Protein AF-A0A3E4WH68-F1 (afdb_monomer_lite)

Secondary structure (DSSP, 8-state):
--HHHHHHHHHHHHHHHHHHHHHHH-HHHHHHHHHHHHHHHHHHHHHHHHHHHHHHHHTT-HHHHHHHHHHTT-----GGGHHHHHHHHHHHHHHHHHHHHHHHHHS-----HHHHHHHHHHHHHHHHHHHT----TTTS-HHHHHHHHHHHHHHHHHHHT-

Foldseek 3Di:
DPPVVVVVVVVVVVVVLVLVLCCLQPVPVSVVVVVLVVLLVVLVVLLVVLVVLLVCVVVVVQVVSQVVCVVVVNDDDDSVCSNVVSVVSNVVSVVSNVVSVVVVVVPPPPQDPVNVVVVVVVLQVVLCVVVVHHDDPVPDDSVNVSNSNNVVVVVVVVVVVD

Structure (mmCIF, N/CA/C/O backbone):
data_AF-A0A3E4WH68-F1
#
_entry.id   AF-A0A3E4WH68-F1
#
loop_
_atom_site.group_PDB
_atom_site.id
_atom_site.type_symbol
_atom_site.label_atom_id
_atom_site.label_alt_id
_atom_site.label_comp_id
_atom_site.label_asym_id
_atom_site.label_entity_id
_atom_site.label_seq_id
_atom_site.pdbx_PDB_ins_code
_atom_site.Cartn_x
_atom_site.Cartn_y
_atom_site.Cartn_z
_atom_site.occupancy
_atom_site.B_iso_or_equiv
_atom_site.auth_seq_id
_atom_site.auth_comp_id
_atom_site.auth_asym_id
_atom_site.auth_atom_id
_atom_site.pdbx_PDB_model_num
ATOM 1 N N . MET A 1 1 ? -22.187 16.424 -21.771 1.00 48.12 1 MET A N 1
ATOM 2 C CA . MET A 1 1 ? -22.139 15.388 -20.714 1.00 48.12 1 MET A CA 1
ATOM 3 C C . MET A 1 1 ? -21.243 14.200 -21.085 1.00 48.12 1 MET A C 1
ATOM 5 O O . MET A 1 1 ? -20.960 13.419 -20.194 1.00 48.12 1 MET A O 1
ATOM 9 N N . GLU A 1 2 ? -20.731 14.090 -22.321 1.00 54.53 2 GLU A N 1
ATOM 10 C CA . GLU A 1 2 ? -19.898 12.950 -22.769 1.00 54.53 2 GLU A CA 1
ATOM 11 C C . GLU A 1 2 ? -18.379 13.098 -22.519 1.00 54.53 2 GLU A C 1
ATOM 13 O O . GLU A 1 2 ? -17.674 12.099 -22.447 1.00 54.53 2 GLU A O 1
ATOM 18 N N . GLU A 1 3 ? -17.846 14.312 -22.329 1.00 51.97 3 GLU A N 1
ATOM 19 C CA . GLU A 1 3 ? -16.391 14.507 -22.138 1.00 51.97 3 GLU A CA 1
ATOM 20 C C . GLU A 1 3 ? -15.856 14.006 -20.783 1.00 51.97 3 GLU A C 1
ATOM 22 O O . GLU A 1 3 ? -14.696 13.608 -20.684 1.00 51.97 3 GLU A O 1
ATOM 27 N N . GLY A 1 4 ? -16.690 13.990 -19.736 1.00 57.78 4 GLY A N 1
ATOM 28 C CA . GLY A 1 4 ? -16.281 13.551 -18.395 1.00 57.78 4 GLY A CA 1
ATOM 29 C C . GLY A 1 4 ? -16.074 12.038 -18.272 1.00 57.78 4 GLY A C 1
ATOM 30 O O . GLY A 1 4 ? -15.220 11.598 -17.505 1.00 57.78 4 GLY A O 1
ATOM 31 N N . ASP A 1 5 ? -16.816 11.253 -19.055 1.00 63.84 5 ASP A N 1
ATOM 32 C CA . ASP A 1 5 ? -16.741 9.786 -19.059 1.00 63.84 5 ASP A CA 1
ATOM 33 C C . ASP A 1 5 ? -15.491 9.300 -19.814 1.00 63.84 5 ASP A C 1
ATOM 35 O O . ASP A 1 5 ? -14.750 8.426 -19.361 1.00 63.84 5 ASP A O 1
ATOM 39 N N . ASN A 1 6 ? -15.166 9.981 -20.917 1.00 69.81 6 ASN A N 1
ATOM 40 C CA . ASN A 1 6 ? -14.026 9.642 -21.765 1.00 69.81 6 ASN A CA 1
ATOM 41 C C . ASN A 1 6 ? -12.672 9.892 -21.070 1.00 69.81 6 ASN A C 1
ATOM 43 O O . ASN A 1 6 ? -11.740 9.100 -21.215 1.00 69.81 6 ASN A O 1
ATOM 47 N N . ASN A 1 7 ? -12.559 10.962 -20.271 1.00 75.56 7 ASN A N 1
ATOM 48 C CA . ASN A 1 7 ? -11.331 11.245 -19.522 1.00 75.56 7 ASN A CA 1
ATOM 49 C C . ASN A 1 7 ? -11.092 10.224 -18.394 1.00 75.56 7 ASN A C 1
ATOM 51 O O . ASN A 1 7 ? -9.968 9.765 -18.205 1.00 75.56 7 ASN A O 1
ATOM 55 N N . SER A 1 8 ? -12.151 9.806 -17.691 1.00 80.31 8 SER A N 1
ATOM 56 C CA . SER A 1 8 ? -12.048 8.763 -16.663 1.00 80.31 8 SER A CA 1
ATOM 57 C C . SER A 1 8 ? -11.655 7.411 -17.262 1.00 80.31 8 SER A C 1
ATOM 59 O O . SER A 1 8 ? -10.801 6.710 -16.715 1.00 80.31 8 SER A O 1
ATOM 61 N N . MET A 1 9 ? -12.221 7.056 -18.418 1.00 82.75 9 MET A N 1
ATOM 62 C CA . MET A 1 9 ? -11.853 5.835 -19.131 1.00 82.75 9 MET A CA 1
ATOM 63 C C 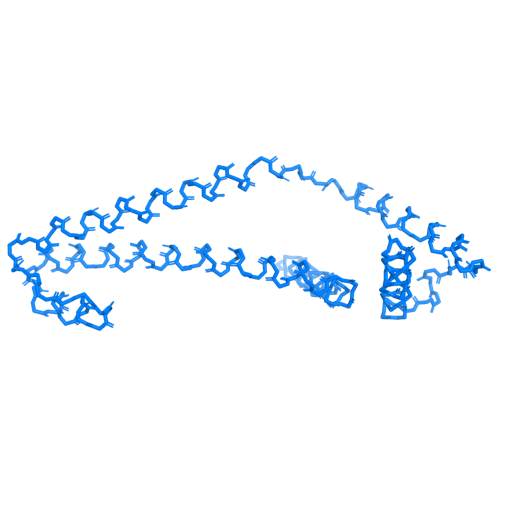. MET A 1 9 ? -10.375 5.846 -19.545 1.00 82.75 9 MET A C 1
ATOM 65 O O . MET A 1 9 ? -9.678 4.849 -19.354 1.00 82.75 9 MET A O 1
ATOM 69 N N . LEU A 1 10 ? -9.875 6.977 -20.049 1.00 84.44 10 LEU A N 1
ATOM 70 C CA . LEU A 1 10 ? -8.478 7.124 -20.452 1.00 84.44 10 LEU A CA 1
ATOM 71 C C . LEU A 1 10 ? -7.511 6.996 -19.263 1.00 84.44 10 LEU A C 1
ATOM 73 O O . LEU A 1 10 ? -6.502 6.299 -19.367 1.00 84.44 10 LEU A O 1
ATOM 77 N N . GLU A 1 11 ? -7.832 7.613 -18.125 1.00 85.06 11 GLU A N 1
ATOM 78 C CA . GLU A 1 11 ? -7.042 7.502 -16.891 1.00 85.06 11 GLU A CA 1
ATOM 79 C C . GLU A 1 11 ? -6.978 6.059 -16.372 1.00 85.06 11 GLU A C 1
ATOM 81 O O . GLU A 1 11 ? -5.913 5.596 -15.950 1.00 85.06 11 GLU A O 1
ATOM 86 N N . ASN A 1 12 ? -8.090 5.324 -16.450 1.00 82.69 12 ASN A N 1
ATOM 87 C CA . ASN A 1 12 ? -8.147 3.918 -16.053 1.00 82.69 12 ASN A CA 1
ATOM 88 C C . ASN A 1 12 ? -7.279 3.038 -16.960 1.00 82.69 12 ASN A C 1
ATOM 90 O O . ASN A 1 12 ? -6.482 2.243 -16.464 1.00 82.69 12 ASN A O 1
ATOM 94 N N . VAL A 1 13 ? -7.382 3.214 -18.281 1.00 87.06 13 VAL A N 1
ATOM 95 C CA . VAL A 1 13 ? -6.572 2.461 -19.252 1.00 87.06 13 VAL A CA 1
ATOM 96 C C . VAL A 1 13 ? -5.084 2.772 -19.083 1.00 87.06 13 VAL A C 1
ATOM 98 O O . VAL A 1 13 ? -4.262 1.858 -19.085 1.00 87.06 13 VAL A O 1
ATOM 101 N N . ALA A 1 14 ? -4.722 4.043 -18.889 1.00 83.38 14 ALA A N 1
ATOM 102 C CA . ALA A 1 14 ? -3.336 4.439 -18.649 1.00 83.38 14 ALA A CA 1
ATOM 103 C C . ALA A 1 14 ? -2.782 3.821 -17.355 1.00 83.38 14 ALA A C 1
ATOM 105 O O . ALA A 1 14 ? -1.666 3.303 -17.343 1.00 83.38 14 ALA A O 1
ATOM 106 N N . SER A 1 15 ? -3.572 3.834 -16.279 1.00 83.25 15 SER A N 1
ATOM 107 C CA . SER A 1 15 ? -3.184 3.251 -14.989 1.00 83.25 15 SER A CA 1
ATOM 108 C C . SER A 1 15 ? -2.972 1.741 -15.083 1.00 83.25 15 SER A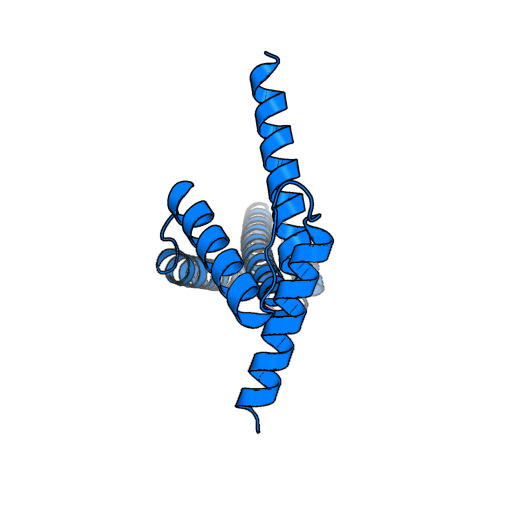 C 1
ATOM 110 O O . SER A 1 15 ? -1.982 1.228 -14.563 1.00 83.25 15 SER A O 1
ATOM 112 N N . GLU A 1 16 ? -3.864 1.042 -15.784 1.00 86.88 16 GLU A N 1
ATOM 113 C CA . GLU A 1 16 ? -3.764 -0.399 -16.019 1.00 86.88 16 GLU A CA 1
ATOM 114 C C . GLU A 1 16 ? -2.512 -0.749 -16.832 1.00 86.88 16 GLU A C 1
ATOM 116 O O . GLU A 1 16 ? -1.760 -1.656 -16.478 1.00 86.88 16 GLU A O 1
ATOM 121 N N . LEU A 1 17 ? -2.223 0.019 -17.884 1.00 85.12 17 LEU A N 1
ATOM 122 C CA . LEU A 1 17 ? -1.054 -0.210 -18.730 1.00 85.12 17 LEU A CA 1
ATOM 123 C C . LEU A 1 17 ? 0.263 0.024 -17.974 1.00 85.12 17 LEU A C 1
ATOM 125 O O . LEU A 1 17 ? 1.207 -0.756 -18.109 1.00 85.12 17 LEU A O 1
ATOM 129 N N . ILE A 1 18 ? 0.320 1.062 -17.134 1.00 84.25 18 ILE A N 1
ATOM 130 C CA . ILE A 1 18 ? 1.468 1.324 -16.253 1.00 84.25 18 ILE A CA 1
ATOM 131 C C . ILE A 1 18 ? 1.638 0.191 -15.238 1.00 84.25 18 ILE A C 1
ATOM 133 O O . ILE A 1 18 ? 2.764 -0.251 -15.001 1.00 84.25 18 ILE A O 1
ATOM 137 N N . TYR A 1 19 ? 0.542 -0.294 -14.653 1.00 85.81 19 TYR A N 1
ATOM 138 C CA . TYR A 1 19 ? 0.577 -1.405 -13.708 1.00 85.81 19 TYR A CA 1
ATOM 139 C C . TYR A 1 19 ? 1.144 -2.672 -14.356 1.00 85.81 19 TYR A C 1
ATOM 141 O O . TYR A 1 19 ? 2.115 -3.229 -13.845 1.00 85.81 19 TYR A O 1
ATOM 149 N N . GLN A 1 20 ? 0.622 -3.068 -15.521 1.00 87.00 20 GLN A N 1
ATOM 150 C CA . GLN A 1 20 ? 1.099 -4.239 -16.264 1.00 87.00 20 GLN A CA 1
ATOM 151 C C . GLN A 1 20 ? 2.586 -4.129 -16.628 1.00 87.00 20 GLN A C 1
ATOM 153 O O . GLN A 1 20 ? 3.334 -5.096 -16.476 1.00 87.00 20 GLN A O 1
ATOM 158 N N . TYR A 1 21 ? 3.037 -2.943 -17.049 1.00 88.00 21 TYR A N 1
ATOM 159 C CA . TYR A 1 21 ? 4.454 -2.674 -17.292 1.00 88.00 21 TYR A CA 1
ATOM 160 C C . TYR A 1 21 ? 5.299 -2.889 -16.028 1.00 88.00 21 TYR A C 1
ATOM 162 O O . TYR A 1 21 ? 6.286 -3.629 -16.048 1.00 88.00 21 TYR A O 1
ATOM 170 N N . GLN A 1 22 ? 4.897 -2.290 -14.904 1.00 85.44 22 GLN A N 1
ATOM 171 C CA . GLN A 1 22 ? 5.627 -2.408 -13.643 1.00 85.44 22 GLN A CA 1
ATOM 172 C C . GLN A 1 22 ? 5.625 -3.834 -13.082 1.00 85.44 22 GLN A C 1
ATOM 174 O O . GLN A 1 22 ? 6.623 -4.236 -12.485 1.00 85.44 22 GLN A O 1
ATOM 179 N N . SER A 1 23 ? 4.567 -4.620 -13.302 1.00 87.31 23 SER A N 1
ATOM 180 C CA . SER A 1 23 ? 4.526 -6.035 -12.914 1.00 87.31 23 SER A CA 1
ATOM 181 C C . SER A 1 23 ? 5.598 -6.870 -13.613 1.00 87.31 23 SER A C 1
ATOM 183 O O . SER A 1 23 ? 6.110 -7.815 -13.018 1.00 87.31 23 SER A O 1
ATOM 185 N N . ILE A 1 24 ? 5.959 -6.519 -14.850 1.00 88.44 24 ILE A N 1
ATOM 186 C CA . ILE A 1 24 ? 7.027 -7.191 -15.600 1.00 88.44 24 ILE A CA 1
ATOM 187 C C . ILE A 1 24 ? 8.396 -6.674 -15.147 1.00 88.44 24 ILE A C 1
ATOM 189 O O . ILE A 1 24 ? 9.294 -7.457 -14.852 1.00 88.44 24 ILE A O 1
ATOM 193 N N . VAL A 1 25 ? 8.563 -5.351 -15.077 1.00 86.69 25 VAL A N 1
ATOM 194 C CA . VAL A 1 25 ? 9.873 -4.733 -14.827 1.00 86.69 25 VAL A CA 1
ATOM 195 C C . VAL A 1 25 ? 10.327 -4.888 -13.378 1.00 86.69 25 VAL A C 1
ATOM 197 O O . VAL A 1 25 ? 11.475 -5.257 -13.132 1.00 86.69 25 VAL A O 1
ATOM 200 N N . ASN A 1 26 ? 9.440 -4.631 -12.415 1.00 86.00 26 ASN A N 1
ATOM 201 C CA . ASN A 1 26 ? 9.747 -4.631 -10.986 1.00 86.00 26 ASN A CA 1
ATOM 202 C C . ASN A 1 26 ? 8.622 -5.290 -10.160 1.00 86.00 26 ASN A C 1
ATOM 204 O O . ASN A 1 26 ? 7.901 -4.603 -9.424 1.00 86.00 26 ASN A O 1
ATOM 208 N N . PRO A 1 27 ? 8.488 -6.628 -10.225 1.00 86.31 27 PRO A N 1
ATOM 209 C CA . PRO A 1 27 ? 7.454 -7.355 -9.489 1.00 86.31 27 PRO A CA 1
ATOM 210 C C . PRO A 1 27 ? 7.552 -7.150 -7.969 1.00 86.31 27 PRO A C 1
ATOM 212 O O . PRO A 1 27 ? 6.534 -6.948 -7.312 1.00 86.31 27 PRO A O 1
ATOM 215 N N . SER A 1 28 ? 8.767 -7.100 -7.412 1.00 84.88 28 SER A N 1
ATOM 216 C CA . SER A 1 28 ? 8.996 -6.860 -5.978 1.00 84.88 28 SER A CA 1
ATOM 217 C C . SER A 1 28 ? 8.529 -5.479 -5.510 1.00 84.88 28 SER A C 1
ATOM 219 O O . SER A 1 28 ? 8.014 -5.327 -4.401 1.00 84.88 28 SER A O 1
ATOM 221 N N . GLY A 1 29 ? 8.699 -4.453 -6.350 1.00 83.94 29 GLY A N 1
ATOM 222 C CA . GLY A 1 29 ? 8.226 -3.102 -6.057 1.00 83.94 29 GLY A CA 1
ATOM 223 C C . GLY A 1 29 ? 6.702 -3.026 -6.067 1.00 83.94 29 GLY A C 1
ATOM 224 O O . GLY A 1 29 ? 6.117 -2.400 -5.185 1.00 83.94 29 GLY A O 1
ATOM 225 N N . ILE A 1 30 ? 6.059 -3.718 -7.013 1.00 86.50 30 ILE A N 1
ATOM 226 C CA . ILE A 1 30 ? 4.598 -3.842 -7.060 1.00 86.50 30 ILE A CA 1
ATOM 227 C C . ILE A 1 30 ? 4.062 -4.581 -5.836 1.00 86.50 30 ILE A C 1
ATOM 229 O O . ILE A 1 30 ? 3.120 -4.096 -5.215 1.00 86.50 30 ILE A O 1
ATOM 233 N N . GLU A 1 31 ? 4.664 -5.704 -5.450 1.00 86.62 31 GLU A N 1
ATOM 234 C CA . GLU A 1 31 ? 4.279 -6.440 -4.241 1.00 86.62 31 GLU A CA 1
ATOM 235 C C . GLU A 1 31 ? 4.368 -5.549 -2.995 1.00 86.62 31 GLU A C 1
ATOM 237 O O . GLU A 1 31 ? 3.410 -5.450 -2.230 1.00 86.62 31 GLU A O 1
ATOM 242 N N . SER A 1 32 ? 5.468 -4.806 -2.850 1.00 85.94 32 SER A N 1
ATOM 243 C CA . SER A 1 32 ? 5.653 -3.852 -1.749 1.00 85.94 32 SER A CA 1
ATOM 244 C C . SER A 1 32 ? 4.580 -2.755 -1.745 1.00 85.94 32 SER A C 1
ATOM 246 O O . SER A 1 32 ? 3.999 -2.456 -0.703 1.00 85.94 32 SER A O 1
ATOM 248 N N . ALA A 1 33 ? 4.261 -2.188 -2.912 1.00 84.94 33 ALA A N 1
ATOM 249 C CA . ALA A 1 33 ? 3.218 -1.172 -3.048 1.00 84.94 33 ALA A CA 1
ATOM 250 C C . ALA A 1 33 ? 1.810 -1.726 -2.753 1.00 84.94 33 ALA A C 1
ATOM 252 O O . ALA A 1 33 ? 0.963 -1.020 -2.197 1.00 84.94 33 ALA A O 1
ATOM 253 N N . ILE A 1 34 ? 1.541 -2.985 -3.117 1.00 88.56 34 ILE A N 1
ATOM 254 C CA . ILE A 1 34 ? 0.292 -3.680 -2.789 1.00 88.56 34 ILE A CA 1
ATOM 255 C C . ILE A 1 34 ? 0.187 -3.878 -1.276 1.00 88.56 34 ILE A C 1
ATOM 257 O O . ILE A 1 34 ? -0.845 -3.523 -0.708 1.00 88.56 34 ILE A O 1
ATOM 261 N N . LEU A 1 35 ? 1.244 -4.365 -0.621 1.00 89.44 35 LEU A N 1
ATOM 262 C CA . LEU A 1 35 ? 1.288 -4.550 0.833 1.00 89.44 35 LEU A CA 1
ATOM 263 C C . LEU A 1 35 ? 1.065 -3.229 1.586 1.00 89.44 35 LEU A C 1
ATOM 265 O O . LEU A 1 35 ? 0.305 -3.181 2.552 1.00 89.44 35 LEU A O 1
ATOM 269 N N . GLU A 1 36 ? 1.649 -2.128 1.113 1.00 86.81 36 GLU A N 1
ATOM 270 C CA . GLU A 1 36 ? 1.440 -0.803 1.708 1.00 86.81 36 GLU A CA 1
ATOM 271 C C . GLU A 1 36 ? -0.026 -0.339 1.584 1.00 86.81 36 GLU A C 1
ATOM 273 O O . GLU A 1 36 ? -0.627 0.176 2.536 1.00 86.81 36 GLU A O 1
ATOM 278 N N . LYS A 1 37 ? -0.644 -0.540 0.410 1.00 88.62 37 LYS A N 1
ATOM 279 C CA . LYS A 1 37 ? -2.075 -0.256 0.206 1.00 88.62 37 LYS A CA 1
ATOM 280 C C . LYS A 1 37 ? -2.954 -1.156 1.074 1.00 88.62 37 LYS A C 1
ATOM 282 O O . LYS A 1 37 ? -3.938 -0.678 1.641 1.00 88.62 37 LYS A O 1
ATOM 287 N N . GLU A 1 38 ? -2.605 -2.430 1.202 1.00 91.75 38 GLU A N 1
ATOM 288 C CA . GLU A 1 38 ? -3.292 -3.388 2.064 1.00 91.75 38 GLU A CA 1
ATOM 289 C C . GLU A 1 38 ? -3.252 -2.944 3.534 1.00 91.75 38 GLU A C 1
ATOM 291 O O . GLU A 1 38 ? -4.284 -2.949 4.211 1.00 91.75 38 GLU A O 1
ATOM 296 N N . GLU A 1 39 ? -2.100 -2.486 4.031 1.00 89.06 39 GLU A N 1
ATOM 297 C CA . GLU A 1 39 ? -1.955 -1.972 5.397 1.00 89.06 39 GLU A CA 1
ATOM 298 C C . GLU A 1 39 ? -2.856 -0.751 5.641 1.00 89.06 39 GLU A C 1
ATOM 300 O O . GLU A 1 39 ? -3.591 -0.699 6.635 1.00 89.06 39 GLU A O 1
ATOM 305 N N . LYS A 1 40 ? -2.891 0.196 4.694 1.00 89.75 40 LYS A N 1
ATOM 306 C CA . LYS A 1 40 ? -3.792 1.364 4.735 1.00 89.75 40 LYS A CA 1
ATOM 307 C C . LYS A 1 40 ? -5.260 0.943 4.827 1.00 89.75 40 LYS A C 1
ATOM 309 O O . LYS A 1 40 ? -6.021 1.490 5.632 1.00 89.75 40 LYS A O 1
ATOM 314 N N . ILE A 1 41 ? -5.658 -0.051 4.036 1.00 92.38 41 ILE A N 1
ATOM 315 C CA . ILE A 1 41 ? -7.015 -0.605 4.038 1.00 92.38 41 ILE A CA 1
ATOM 316 C C . ILE A 1 41 ? -7.330 -1.272 5.387 1.00 92.38 41 ILE A C 1
ATOM 318 O O . ILE A 1 41 ? -8.370 -0.983 5.982 1.00 92.38 41 ILE A O 1
ATOM 322 N N . LYS A 1 42 ? -6.421 -2.098 5.919 1.00 91.94 42 LYS A N 1
ATOM 323 C CA . LYS A 1 42 ? -6.565 -2.751 7.232 1.00 91.94 42 LYS A CA 1
ATOM 324 C C . LYS A 1 42 ? -6.770 -1.738 8.357 1.00 91.94 42 LYS A C 1
ATOM 326 O O . LYS A 1 42 ? -7.652 -1.924 9.197 1.00 91.94 42 LYS A O 1
ATOM 331 N N . ILE A 1 43 ? -6.004 -0.647 8.370 1.00 90.94 43 ILE A N 1
ATOM 332 C CA . ILE A 1 43 ? -6.155 0.421 9.369 1.00 90.94 43 ILE A CA 1
ATOM 333 C C . ILE A 1 43 ? -7.512 1.109 9.230 1.00 90.94 43 ILE A C 1
ATOM 335 O O . ILE A 1 43 ? -8.207 1.290 10.231 1.00 90.94 43 ILE A O 1
ATOM 339 N N . LYS A 1 44 ? -7.934 1.435 8.002 1.00 92.12 44 LYS A N 1
ATOM 340 C CA . LYS A 1 44 ? -9.251 2.034 7.751 1.00 92.12 44 LYS A CA 1
ATOM 341 C C . LYS A 1 44 ? -10.380 1.140 8.269 1.00 92.12 44 LYS A C 1
ATOM 343 O O . LYS A 1 44 ? -11.265 1.638 8.961 1.00 92.12 44 LYS A O 1
ATOM 348 N N . TYR A 1 45 ? -10.325 -0.168 8.006 1.00 92.69 45 TYR A N 1
ATOM 349 C CA . TYR A 1 45 ? -11.305 -1.120 8.535 1.00 92.69 45 TYR A CA 1
ATOM 350 C C . TYR A 1 45 ? -11.304 -1.175 10.062 1.00 92.69 45 TYR A C 1
ATOM 352 O O . TYR A 1 45 ? -12.375 -1.115 10.661 1.00 92.69 45 TYR A O 1
ATOM 360 N N . ARG A 1 46 ? -10.129 -1.214 10.704 1.00 90.31 46 ARG A N 1
ATOM 361 C CA . ARG A 1 46 ? -10.024 -1.201 12.174 1.00 90.31 46 ARG A CA 1
ATOM 362 C C . ARG A 1 46 ? -10.680 0.033 12.792 1.00 90.31 46 ARG A C 1
ATOM 364 O O . ARG A 1 46 ? -11.408 -0.103 13.771 1.00 90.31 46 ARG A O 1
ATOM 371 N N . ILE A 1 47 ? -10.476 1.214 12.204 1.00 91.81 47 ILE A N 1
ATOM 372 C CA . ILE A 1 47 ? -11.123 2.456 12.657 1.00 91.81 47 ILE A CA 1
ATOM 373 C C . ILE A 1 47 ? -12.643 2.362 12.497 1.00 91.81 47 ILE A C 1
ATOM 375 O O . ILE A 1 47 ? -13.379 2.689 13.426 1.00 91.81 47 ILE A O 1
ATOM 379 N N . THR A 1 48 ? -13.124 1.920 11.333 1.00 92.94 48 THR A N 1
ATOM 380 C CA . THR A 1 48 ? -14.564 1.806 11.060 1.00 92.94 48 THR A CA 1
ATOM 381 C C . THR A 1 48 ? -15.241 0.826 12.012 1.00 92.94 48 THR A C 1
ATOM 383 O O . THR A 1 48 ? -16.251 1.177 12.616 1.00 92.94 48 THR A O 1
ATOM 386 N N . ILE A 1 49 ? -14.66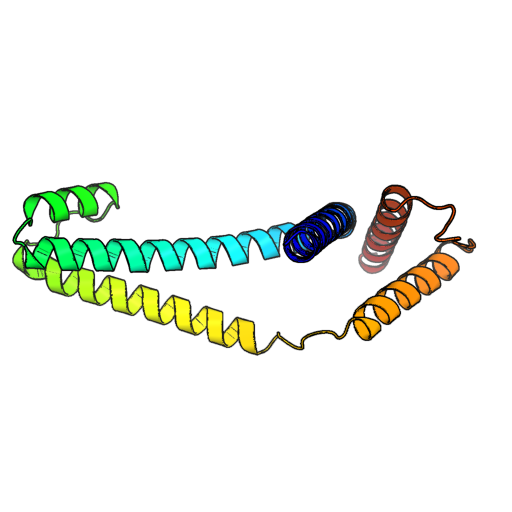4 -0.361 12.210 1.00 92.12 49 ILE A N 1
ATOM 387 C CA . ILE A 1 49 ? -15.195 -1.368 13.137 1.00 92.12 49 ILE A CA 1
ATOM 388 C C . ILE A 1 49 ? -15.225 -0.811 14.561 1.00 92.12 49 ILE A C 1
ATOM 390 O O . ILE A 1 49 ? -16.261 -0.873 15.213 1.00 92.12 49 ILE A O 1
ATOM 394 N N . ALA A 1 50 ? -14.143 -0.190 15.035 1.00 91.50 50 ALA A N 1
ATOM 395 C CA . ALA A 1 50 ? -14.113 0.375 16.383 1.00 91.50 50 ALA A CA 1
ATOM 396 C C . ALA A 1 50 ? -15.162 1.489 16.583 1.00 91.50 50 ALA A C 1
ATOM 398 O O . ALA A 1 50 ? -15.782 1.576 17.643 1.00 91.50 50 ALA A O 1
ATOM 399 N N . LYS A 1 51 ? -15.429 2.302 15.550 1.00 91.94 51 LYS A N 1
ATOM 400 C CA . LYS A 1 51 ? -16.522 3.291 15.559 1.00 91.94 51 LYS A CA 1
ATOM 401 C C . LYS A 1 51 ? -17.904 2.634 15.615 1.00 91.94 51 LYS A C 1
ATOM 403 O O . LYS A 1 51 ? -18.754 3.115 16.360 1.00 91.94 51 LYS A O 1
ATOM 408 N N . ILE A 1 52 ? -18.117 1.541 14.880 1.00 92.62 52 ILE A N 1
ATOM 409 C CA . ILE A 1 52 ? -19.362 0.757 14.936 1.00 92.62 52 ILE A CA 1
ATOM 410 C C . ILE A 1 52 ? -19.559 0.180 16.341 1.00 92.62 52 ILE A C 1
ATOM 412 O O . ILE A 1 52 ? -20.620 0.369 16.925 1.00 92.62 52 ILE A O 1
ATOM 416 N N . LEU A 1 53 ? -18.529 -0.433 16.932 1.00 91.69 53 LEU A N 1
ATOM 417 C CA . LEU A 1 53 ? -18.595 -0.973 18.295 1.00 91.69 53 LEU A CA 1
ATOM 418 C C . LEU A 1 53 ? -18.937 0.117 19.323 1.00 91.69 53 LEU A C 1
ATOM 420 O O . LEU A 1 53 ? -19.761 -0.098 20.209 1.00 91.69 53 LEU A O 1
ATOM 424 N N . LYS A 1 54 ? -18.367 1.318 19.177 1.00 91.44 54 LYS A N 1
ATOM 425 C CA . LYS A 1 54 ? -18.696 2.469 20.031 1.00 91.44 54 LYS A CA 1
ATOM 426 C C . LYS A 1 54 ? -20.157 2.914 19.882 1.00 91.44 54 LYS A C 1
ATOM 428 O O . LYS A 1 54 ? -20.800 3.257 20.876 1.00 91.44 54 LYS A O 1
ATOM 433 N N . ALA A 1 55 ? -20.694 2.885 18.663 1.00 92.00 55 ALA A N 1
ATOM 434 C CA . ALA A 1 55 ? -22.102 3.176 18.411 1.00 92.00 55 ALA A CA 1
ATOM 435 C C . ALA A 1 55 ? -23.026 2.107 19.024 1.00 92.00 55 ALA A C 1
ATOM 437 O O . ALA A 1 55 ? -24.009 2.464 19.667 1.00 92.00 55 ALA A O 1
ATOM 438 N N . LEU A 1 56 ? -22.671 0.821 18.912 1.00 90.88 56 LEU A N 1
ATOM 439 C CA . LEU A 1 56 ? -23.419 -0.292 19.511 1.00 90.88 56 LEU A CA 1
ATOM 440 C C . LEU A 1 56 ? -23.480 -0.200 21.044 1.00 90.88 56 LEU A C 1
ATOM 442 O O . LEU A 1 56 ? -24.539 -0.396 21.636 1.00 90.88 56 LEU A O 1
ATOM 446 N N . ILE A 1 57 ? -22.382 0.194 21.697 1.00 90.38 57 ILE A N 1
ATOM 447 C CA . ILE A 1 57 ? -22.393 0.476 23.144 1.00 90.38 57 ILE A CA 1
ATOM 448 C C . ILE A 1 57 ? -23.336 1.628 23.482 1.00 90.38 57 ILE A C 1
ATOM 450 O O . ILE A 1 57 ? -24.048 1.565 24.480 1.00 90.38 57 ILE A O 1
ATOM 454 N N . SER A 1 58 ? -23.372 2.668 22.647 1.00 90.62 58 SER A N 1
ATOM 455 C CA . SER A 1 58 ? -24.212 3.847 22.888 1.00 90.62 58 SER A CA 1
ATOM 456 C C . SER A 1 58 ? -25.713 3.530 22.820 1.00 90.62 58 SER A C 1
ATOM 458 O O . SER A 1 58 ? -26.502 4.205 23.472 1.00 90.62 58 SER A O 1
ATOM 460 N N . ILE A 1 59 ? -26.105 2.490 22.074 1.00 93.81 59 ILE A N 1
ATOM 461 C CA . ILE A 1 59 ? -27.484 1.972 22.019 1.00 93.81 59 ILE A CA 1
ATOM 462 C C . ILE A 1 59 ? -27.728 0.799 22.988 1.00 93.81 59 ILE A C 1
ATOM 464 O O . ILE A 1 59 ? -28.767 0.150 22.916 1.00 93.81 59 ILE A O 1
ATOM 468 N N . ASN A 1 60 ? -26.784 0.530 23.898 1.00 88.25 60 ASN A N 1
ATOM 469 C CA . ASN A 1 60 ? -26.831 -0.545 24.895 1.00 88.25 60 ASN A CA 1
ATOM 470 C C . ASN A 1 60 ? -26.890 -1.978 24.314 1.00 88.25 60 ASN A C 1
ATOM 472 O O . ASN A 1 60 ? -27.305 -2.913 24.999 1.00 88.25 60 ASN A O 1
ATOM 476 N N . ALA A 1 61 ? -26.428 -2.176 23.074 1.00 90.94 61 ALA A N 1
ATOM 477 C CA . ALA A 1 61 ? -26.321 -3.482 22.415 1.00 90.94 61 ALA A CA 1
ATOM 478 C C . ALA A 1 61 ? -25.026 -4.213 22.829 1.00 90.94 61 ALA A C 1
ATOM 480 O O . ALA A 1 61 ? -24.136 -4.479 22.022 1.00 90.94 61 ALA A O 1
ATOM 481 N N . VAL A 1 62 ? -24.871 -4.478 24.131 1.00 86.19 62 VAL A N 1
ATOM 482 C CA . VAL A 1 62 ? -23.610 -4.982 24.706 1.00 86.19 62 VAL A CA 1
ATOM 483 C C . VAL A 1 62 ? -23.318 -6.424 24.289 1.00 86.19 62 VAL A C 1
ATOM 485 O O . VAL A 1 62 ? -22.162 -6.750 24.033 1.00 86.19 62 VAL A O 1
ATOM 488 N N . ASP A 1 63 ? -24.335 -7.282 24.187 1.00 88.38 63 ASP A N 1
ATOM 489 C CA . ASP A 1 63 ? -24.140 -8.687 23.806 1.00 88.38 63 ASP A CA 1
ATOM 490 C C . ASP A 1 63 ? -23.641 -8.824 22.353 1.00 88.38 63 ASP A C 1
ATOM 492 O O . ASP A 1 63 ? -22.727 -9.610 22.099 1.00 88.38 63 ASP A O 1
ATOM 496 N N . ASP A 1 64 ? -24.126 -7.979 21.433 1.00 88.75 64 ASP A N 1
ATOM 497 C CA . ASP A 1 64 ? -23.639 -7.913 20.045 1.00 88.75 64 ASP A CA 1
ATOM 498 C C . ASP A 1 64 ? -22.169 -7.475 19.982 1.00 88.75 64 ASP A C 1
ATOM 500 O O . ASP A 1 64 ? -21.367 -8.022 19.225 1.00 88.75 64 ASP A O 1
ATOM 504 N N . VAL A 1 65 ? -21.783 -6.512 20.824 1.00 89.50 65 VAL A N 1
ATOM 505 C CA . VAL A 1 65 ? -20.391 -6.051 20.939 1.00 89.50 65 VAL A CA 1
ATOM 506 C C . VAL A 1 65 ? -19.485 -7.168 21.452 1.00 89.50 65 VAL A C 1
ATOM 508 O O . VAL A 1 65 ? -18.380 -7.328 20.937 1.00 89.50 65 VAL A O 1
ATOM 511 N N . VAL A 1 66 ? -19.934 -7.961 22.431 1.00 89.06 66 VAL A N 1
ATOM 512 C CA . VAL A 1 66 ? -19.176 -9.130 22.908 1.00 89.06 66 VAL A CA 1
ATOM 513 C C . VAL A 1 66 ? -19.026 -10.171 21.800 1.00 89.06 66 VAL A C 1
ATOM 515 O O . VAL A 1 66 ? -17.923 -10.685 21.613 1.00 89.06 66 VAL A O 1
ATOM 518 N N . GLY A 1 67 ? -20.092 -10.446 21.042 1.00 89.12 67 GLY A N 1
ATOM 519 C CA . GLY A 1 67 ? -20.056 -11.357 19.895 1.00 89.12 67 GLY A CA 1
ATOM 520 C C . GLY A 1 67 ? -19.029 -10.927 18.847 1.00 89.12 67 GLY A C 1
ATOM 521 O O . GLY A 1 67 ? -18.113 -11.687 18.533 1.00 89.12 67 GLY A O 1
ATOM 522 N N . LEU A 1 68 ? -19.106 -9.672 18.396 1.00 89.81 68 LEU A N 1
ATOM 523 C CA . LEU A 1 68 ? -18.180 -9.109 17.408 1.00 89.81 68 LEU A CA 1
ATOM 524 C C . LEU A 1 68 ? -16.730 -9.080 17.909 1.00 89.81 68 LEU A C 1
ATOM 526 O O . LEU A 1 68 ? -15.808 -9.388 17.158 1.00 89.81 68 LEU A O 1
ATOM 530 N N . LEU A 1 69 ? -16.497 -8.743 19.181 1.00 89.00 69 LEU A N 1
ATOM 531 C CA . LEU A 1 69 ? -15.151 -8.794 19.761 1.00 89.00 69 LEU A CA 1
ATOM 532 C C . LEU A 1 69 ? -14.605 -10.226 19.802 1.00 89.00 69 LEU A C 1
ATOM 534 O O . LEU A 1 69 ? -13.427 -10.432 19.511 1.00 89.00 69 LEU A O 1
ATOM 538 N N . SER A 1 70 ? -15.453 -11.211 20.097 1.00 88.81 70 SER A N 1
ATOM 539 C CA . SER A 1 70 ? -15.080 -12.626 20.095 1.00 88.81 70 SER A CA 1
ATOM 540 C C . SER A 1 70 ? -14.718 -13.117 18.688 1.00 88.81 70 SER A C 1
ATOM 542 O O . SER A 1 70 ? -13.704 -13.795 18.526 1.00 88.81 70 SER A O 1
ATOM 544 N N . GLU A 1 71 ? -15.465 -12.712 17.655 1.00 88.56 71 GLU A N 1
ATOM 545 C CA . GLU A 1 71 ? -15.127 -12.979 16.244 1.00 88.56 71 GLU A CA 1
ATOM 546 C C . GLU A 1 71 ? -13.795 -12.338 15.828 1.00 88.56 71 GLU A C 1
ATOM 548 O O . GLU A 1 71 ? -13.043 -12.899 15.033 1.00 88.56 71 GLU A O 1
ATOM 553 N N . MET A 1 72 ? -13.453 -11.191 16.420 1.00 85.75 72 MET A N 1
ATOM 554 C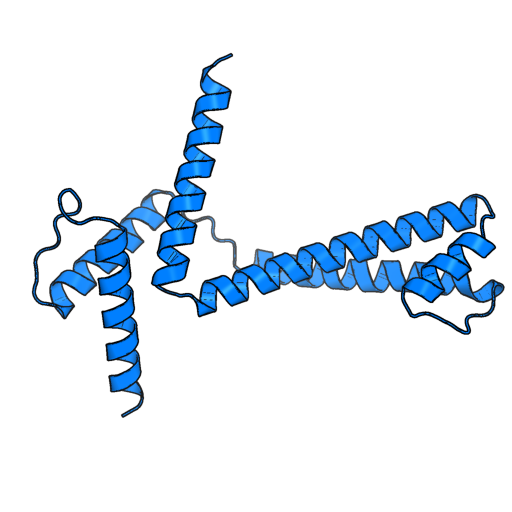 CA . MET A 1 72 ? -12.146 -10.548 16.257 1.00 85.75 72 MET A CA 1
ATOM 555 C C . MET A 1 72 ? -11.021 -11.221 17.068 1.00 85.75 72 MET A C 1
ATOM 557 O O . MET A 1 72 ? -9.886 -10.737 17.047 1.00 85.75 72 MET A O 1
ATOM 561 N N . GLY A 1 73 ? -11.306 -12.304 17.798 1.00 86.31 73 GLY A N 1
ATOM 562 C CA . GLY A 1 73 ? -10.353 -13.008 18.661 1.00 86.31 73 GLY A CA 1
ATOM 563 C C . GLY A 1 73 ? -10.067 -12.301 19.991 1.00 86.31 73 GLY A C 1
ATOM 564 O O . GLY A 1 73 ? -9.086 -12.618 20.662 1.00 86.31 73 GLY A O 1
ATOM 565 N N . ILE A 1 74 ? -10.890 -11.325 20.381 1.00 83.88 74 ILE A N 1
ATOM 566 C CA . ILE A 1 74 ? -10.760 -10.562 21.624 1.00 83.88 74 ILE A CA 1
ATOM 567 C C . ILE A 1 74 ? -11.760 -11.119 22.644 1.00 83.88 74 ILE A C 1
ATOM 569 O O . ILE A 1 74 ? -12.925 -10.731 22.677 1.00 83.88 74 ILE A O 1
ATOM 573 N N . THR A 1 75 ? -11.290 -12.020 23.508 1.00 84.06 75 THR A N 1
ATOM 574 C CA . THR A 1 75 ? -12.112 -12.698 24.526 1.00 84.06 75 THR A CA 1
ATOM 575 C C . THR A 1 75 ? -11.678 -12.353 25.952 1.00 84.06 75 THR A C 1
ATOM 577 O O . THR A 1 75 ? -10.549 -11.924 26.180 1.00 84.06 75 THR A O 1
ATOM 580 N N . GLY A 1 76 ? -12.551 -12.595 26.935 1.00 77.94 76 GLY A N 1
ATOM 581 C CA . GLY A 1 76 ? -12.197 -12.495 28.361 1.00 77.94 76 GLY A CA 1
ATOM 582 C C . GLY A 1 76 ? -12.175 -11.073 28.928 1.00 77.94 76 GLY A C 1
ATOM 583 O O . GLY A 1 76 ? -11.559 -10.834 29.962 1.00 77.94 76 GLY A O 1
ATOM 584 N N . ILE A 1 77 ? -12.832 -10.122 28.261 1.00 80.81 77 ILE A N 1
ATOM 585 C CA . ILE A 1 77 ? -12.961 -8.745 28.746 1.00 80.81 77 ILE A CA 1
ATOM 586 C C . ILE A 1 77 ? -14.213 -8.632 29.617 1.00 80.81 77 ILE A C 1
ATOM 588 O O . ILE A 1 77 ? -15.310 -8.994 29.194 1.00 80.81 77 ILE A O 1
ATOM 592 N N . GLU A 1 78 ? -14.053 -8.101 30.829 1.00 83.62 78 GLU A N 1
ATOM 593 C CA . GLU A 1 78 ? -15.180 -7.728 31.691 1.00 83.62 78 GLU A CA 1
ATOM 594 C C . GLU A 1 78 ? -16.057 -6.682 30.996 1.00 83.62 78 GLU A C 1
ATOM 596 O O . GLU A 1 78 ? -15.540 -5.707 30.448 1.00 83.62 78 GLU A O 1
ATOM 601 N N . ARG A 1 79 ? -17.385 -6.845 31.062 1.00 80.56 79 ARG A N 1
ATOM 602 C CA . ARG A 1 79 ? -18.349 -5.981 30.353 1.00 80.56 79 ARG A CA 1
ATOM 603 C C . ARG A 1 79 ? -18.131 -4.486 30.625 1.00 80.56 79 ARG A C 1
ATOM 605 O O . ARG A 1 79 ? -18.213 -3.679 29.705 1.00 80.56 79 ARG A O 1
ATOM 612 N N . GLU A 1 80 ? -17.758 -4.134 31.852 1.00 82.88 80 GLU A N 1
ATOM 613 C CA . GLU A 1 80 ? -17.477 -2.754 32.274 1.00 82.88 80 GLU A CA 1
ATOM 614 C C . GLU A 1 80 ? -16.227 -2.146 31.616 1.00 82.88 80 GLU A C 1
ATOM 616 O O . GLU A 1 80 ? -16.146 -0.933 31.435 1.00 82.88 80 GLU A O 1
ATOM 621 N N . LYS A 1 81 ? -15.256 -2.975 31.214 1.00 87.38 81 LYS A N 1
ATOM 622 C CA . LYS A 1 81 ? -13.990 -2.544 30.594 1.00 87.38 81 LYS A CA 1
ATOM 623 C C . LYS A 1 81 ? -14.059 -2.476 29.066 1.00 87.38 81 LYS A C 1
ATOM 625 O O . LYS A 1 81 ? -13.125 -1.978 28.432 1.00 87.38 81 LYS A O 1
ATOM 630 N N . ILE A 1 82 ? -15.149 -2.953 28.459 1.00 86.44 82 ILE A N 1
ATOM 631 C CA . ILE A 1 82 ? -15.346 -2.956 27.002 1.00 86.44 82 ILE A CA 1
ATOM 632 C C . ILE A 1 82 ? -15.270 -1.538 26.396 1.00 86.44 82 ILE A C 1
ATOM 634 O O . ILE A 1 82 ? -14.543 -1.378 25.411 1.00 86.44 82 ILE A O 1
ATOM 638 N N . PRO A 1 83 ? -15.915 -0.492 26.962 1.00 87.81 83 PRO A N 1
ATOM 639 C CA . PRO A 1 83 ? -15.821 0.864 26.415 1.00 87.81 83 PRO A CA 1
ATOM 640 C C . PRO A 1 83 ? -14.374 1.370 26.355 1.00 87.81 83 PRO A C 1
ATOM 642 O O . PRO A 1 83 ? -13.907 1.808 25.304 1.00 87.81 83 PRO A O 1
ATOM 645 N N . SER A 1 84 ? -13.618 1.204 27.446 1.00 89.06 84 SER A N 1
ATOM 646 C CA . SER A 1 84 ? -12.207 1.601 27.511 1.00 89.06 84 SER A CA 1
ATOM 647 C C . SER A 1 84 ? -11.333 0.821 26.527 1.00 89.06 84 SER A C 1
ATOM 649 O O . SER A 1 84 ? -10.384 1.372 25.964 1.00 89.06 84 SER A O 1
ATOM 651 N N . ARG A 1 85 ? -11.644 -0.460 26.274 1.00 89.06 85 ARG A N 1
ATOM 652 C CA . ARG A 1 85 ? -10.941 -1.252 25.258 1.00 89.06 85 ARG A CA 1
ATOM 653 C C . ARG A 1 85 ? -11.172 -0.698 23.857 1.00 89.06 85 ARG A C 1
ATOM 655 O O . ARG A 1 85 ? -10.208 -0.608 23.097 1.00 89.06 85 ARG A O 1
ATOM 662 N N . ILE A 1 86 ? -12.409 -0.341 23.523 1.00 89.56 86 ILE A N 1
ATOM 663 C CA . ILE A 1 86 ? -12.761 0.219 22.213 1.00 89.56 86 ILE A CA 1
ATOM 664 C C . ILE A 1 86 ? -12.106 1.584 22.020 1.00 89.56 86 ILE A C 1
ATOM 666 O O . ILE A 1 86 ? -11.515 1.821 20.969 1.00 89.56 86 ILE A O 1
ATOM 670 N N . ASP A 1 87 ? -12.114 2.449 23.036 1.00 90.50 87 ASP A N 1
ATOM 671 C CA . ASP A 1 87 ? -11.416 3.738 22.964 1.00 90.50 87 ASP A CA 1
ATOM 672 C C . ASP A 1 87 ? -9.911 3.551 22.725 1.00 90.50 87 ASP A C 1
ATOM 674 O O . ASP A 1 87 ? -9.318 4.236 21.888 1.00 90.50 87 ASP A O 1
ATOM 678 N N . ARG A 1 88 ? -9.299 2.551 23.371 1.00 90.75 88 ARG A N 1
ATOM 679 C CA . ARG A 1 88 ? -7.909 2.168 23.101 1.00 90.75 88 ARG A CA 1
ATOM 680 C C . ARG A 1 88 ? -7.709 1.657 21.670 1.00 90.75 88 ARG A C 1
ATOM 682 O O . ARG A 1 88 ? -6.732 2.042 21.039 1.00 90.75 88 ARG A O 1
ATOM 689 N N . MET A 1 89 ? -8.620 0.839 21.138 1.00 90.50 89 MET A N 1
ATOM 690 C CA . MET A 1 89 ? -8.556 0.370 19.744 1.00 90.50 89 MET A CA 1
ATOM 691 C C . MET A 1 89 ? -8.626 1.531 18.745 1.00 90.50 89 MET A C 1
ATOM 693 O O . MET A 1 89 ? -7.897 1.525 17.753 1.00 90.50 89 MET A O 1
ATOM 697 N N . ILE A 1 90 ? -9.465 2.538 19.012 1.00 92.00 90 ILE A N 1
ATOM 698 C CA . ILE A 1 90 ? -9.546 3.754 18.193 1.00 92.00 90 ILE A CA 1
ATOM 699 C C . ILE A 1 90 ? -8.220 4.511 18.256 1.00 92.00 90 ILE A C 1
ATOM 701 O O . ILE A 1 90 ? -7.669 4.841 17.210 1.00 92.00 90 ILE A O 1
ATOM 705 N N . ALA A 1 91 ? -7.681 4.748 19.455 1.00 92.44 91 ALA A N 1
ATOM 706 C CA . ALA A 1 91 ? -6.420 5.467 19.629 1.00 92.44 91 ALA A CA 1
ATOM 707 C C . ALA A 1 91 ? -5.239 4.758 18.939 1.00 92.44 91 ALA A C 1
ATOM 709 O O . ALA A 1 91 ? -4.457 5.401 18.241 1.00 92.44 91 ALA A O 1
ATOM 710 N N . GLU A 1 92 ? -5.138 3.431 19.077 1.00 90.19 92 GLU A N 1
ATOM 711 C CA . GLU A 1 92 ? -4.122 2.609 18.406 1.00 90.19 92 GLU A CA 1
ATOM 712 C C . GLU A 1 92 ? -4.245 2.712 16.877 1.00 90.19 92 GLU A C 1
ATOM 714 O O . GLU A 1 92 ? -3.248 2.905 16.178 1.00 90.19 92 GLU A O 1
ATOM 719 N N . ALA A 1 93 ? -5.465 2.625 16.341 1.00 90.31 93 ALA A N 1
ATOM 720 C CA . ALA A 1 93 ? -5.703 2.695 14.904 1.00 90.31 93 ALA A CA 1
ATOM 721 C C . ALA A 1 93 ? -5.471 4.101 14.318 1.00 90.31 93 ALA A C 1
ATOM 723 O O . ALA A 1 93 ? -4.901 4.226 13.234 1.00 90.31 93 ALA A O 1
ATOM 724 N N . GLU A 1 94 ? -5.848 5.157 15.039 1.00 91.19 94 GLU A N 1
ATOM 725 C CA . GLU A 1 94 ? -5.581 6.555 14.675 1.00 91.19 94 GLU A CA 1
ATOM 726 C C . GLU A 1 94 ? -4.078 6.870 14.687 1.00 91.19 94 GLU A C 1
ATOM 728 O O . GLU A 1 94 ? -3.572 7.500 13.757 1.00 91.19 94 GLU A O 1
ATOM 733 N N . TYR A 1 95 ? -3.341 6.365 15.682 1.00 92.06 95 TYR A N 1
ATOM 734 C CA . TYR A 1 95 ? -1.883 6.479 15.723 1.00 92.06 95 TYR A CA 1
ATOM 735 C C . TYR A 1 95 ? -1.228 5.806 14.510 1.00 92.06 95 TYR A C 1
ATOM 737 O O . TYR A 1 95 ? -0.390 6.415 13.844 1.00 92.06 95 TYR A O 1
ATOM 745 N N . MET A 1 96 ? -1.642 4.576 14.180 1.00 88.06 96 MET A N 1
ATOM 746 C CA . MET A 1 96 ? -1.139 3.865 12.998 1.00 88.06 96 MET A CA 1
ATOM 747 C C . MET A 1 96 ? -1.457 4.615 11.699 1.00 88.06 96 MET A C 1
ATOM 749 O O . MET A 1 96 ? -0.582 4.726 10.841 1.00 88.06 96 MET A O 1
ATOM 753 N N . ARG A 1 97 ? -2.668 5.180 11.565 1.00 89.44 97 ARG A N 1
ATOM 754 C CA . ARG A 1 97 ? -3.040 5.993 10.396 1.00 89.44 97 ARG A CA 1
ATOM 755 C C . ARG A 1 97 ? -2.117 7.197 10.247 1.00 89.44 97 ARG A C 1
ATOM 757 O O . ARG A 1 97 ? -1.546 7.387 9.177 1.00 89.44 97 ARG A O 1
ATOM 764 N N . LYS A 1 98 ? -1.935 7.965 11.326 1.00 89.44 98 LYS A N 1
ATOM 765 C CA . LYS A 1 98 ? -1.090 9.162 11.320 1.00 89.44 98 LYS A CA 1
ATOM 766 C C . LYS A 1 98 ? 0.361 8.828 10.975 1.00 89.44 98 LYS A C 1
ATOM 768 O O . LYS A 1 98 ? 0.949 9.487 10.130 1.00 89.44 98 LYS A O 1
ATOM 773 N N . ARG A 1 99 ? 0.909 7.752 11.551 1.00 87.81 99 ARG A N 1
ATOM 774 C CA . ARG A 1 99 ? 2.273 7.295 11.248 1.00 87.81 99 ARG A CA 1
ATOM 775 C C . ARG A 1 99 ? 2.466 7.022 9.754 1.00 87.81 99 ARG A C 1
ATOM 777 O O . ARG A 1 99 ? 3.454 7.462 9.182 1.00 87.81 99 ARG A O 1
ATOM 784 N N . ILE A 1 100 ? 1.521 6.327 9.118 1.00 83.94 100 ILE A N 1
ATOM 785 C CA . ILE A 1 100 ? 1.592 6.036 7.679 1.00 83.94 100 ILE A CA 1
ATOM 786 C C . ILE A 1 100 ? 1.428 7.304 6.835 1.00 83.94 100 ILE A C 1
ATOM 788 O O . ILE A 1 100 ? 2.097 7.443 5.812 1.00 83.94 100 ILE A O 1
ATOM 792 N N . GLU A 1 101 ? 0.550 8.224 7.234 1.00 83.44 101 GLU A N 1
ATOM 793 C CA . GLU A 1 101 ? 0.358 9.504 6.542 1.00 83.44 101 GLU A CA 1
ATOM 794 C C . GLU A 1 101 ? 1.616 10.381 6.596 1.00 83.44 101 GLU A C 1
ATOM 796 O O . GLU A 1 101 ? 2.007 10.931 5.562 1.00 83.44 101 GLU A O 1
ATOM 801 N N . ASP A 1 102 ? 2.276 10.444 7.754 1.00 81.56 102 ASP A N 1
ATOM 802 C CA . ASP A 1 102 ? 3.525 11.180 7.971 1.00 81.56 102 ASP A CA 1
ATOM 803 C C . ASP A 1 102 ? 4.674 10.578 7.138 1.00 81.56 102 ASP A C 1
ATOM 805 O O . ASP A 1 102 ? 5.416 11.304 6.479 1.00 81.56 102 ASP A O 1
ATOM 809 N N . THR A 1 103 ? 4.781 9.245 7.057 1.00 74.81 103 THR A N 1
ATOM 810 C CA . THR A 1 103 ? 5.753 8.581 6.167 1.00 74.81 103 THR A CA 1
ATOM 811 C C . THR A 1 103 ? 5.422 8.812 4.687 1.00 74.81 103 THR A C 1
ATOM 813 O O . THR A 1 103 ? 6.291 9.174 3.902 1.00 74.81 103 THR A O 1
ATOM 816 N N . SER A 1 104 ? 4.149 8.695 4.296 1.00 66.12 104 SER A N 1
ATOM 817 C CA . SER A 1 104 ? 3.703 8.853 2.901 1.00 66.12 104 SER A CA 1
ATOM 818 C C . SER A 1 104 ? 3.776 10.297 2.384 1.00 66.12 104 SER A C 1
ATOM 820 O O . SER A 1 104 ? 3.604 10.532 1.187 1.00 66.12 104 SER A O 1
ATOM 822 N N . SER A 1 105 ? 3.881 11.298 3.256 1.00 59.88 105 SER A N 1
ATOM 823 C CA . SER A 1 105 ? 3.947 12.713 2.863 1.00 59.88 105 SER A CA 1
ATOM 824 C C . SER A 1 105 ? 5.378 13.188 2.604 1.00 59.88 105 SER A C 1
ATOM 826 O O . SER A 1 105 ? 5.551 14.116 1.815 1.00 59.88 105 SER A O 1
ATOM 828 N N . ALA A 1 106 ? 6.388 12.502 3.147 1.00 57.50 106 ALA A N 1
ATOM 829 C CA . ALA A 1 106 ? 7.796 12.758 2.846 1.00 57.50 106 ALA A CA 1
ATOM 830 C C . ALA A 1 106 ? 8.182 12.383 1.397 1.00 57.50 106 ALA A C 1
ATOM 832 O O . ALA A 1 106 ? 8.992 13.076 0.786 1.00 57.50 106 ALA A O 1
ATOM 833 N N . ASP A 1 107 ? 7.544 11.358 0.818 1.00 55.19 107 ASP A N 1
ATOM 834 C CA . ASP A 1 107 ? 7.863 10.838 -0.526 1.00 55.19 107 ASP A CA 1
ATOM 835 C C . ASP A 1 107 ? 7.020 11.431 -1.670 1.00 55.19 107 ASP A C 1
ATOM 837 O O . ASP A 1 107 ? 7.249 11.152 -2.848 1.00 55.19 107 ASP A O 1
ATOM 841 N N . ARG A 1 108 ? 6.031 12.283 -1.373 1.00 55.53 108 ARG A N 1
ATOM 842 C CA . ARG A 1 108 ? 5.110 12.823 -2.388 1.0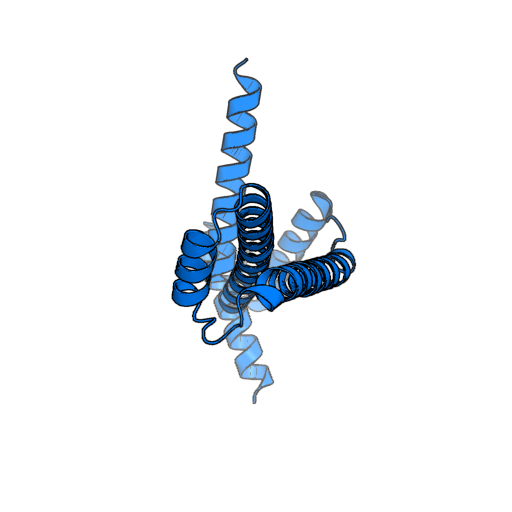0 55.53 108 ARG A CA 1
ATOM 843 C C . ARG A 1 108 ? 5.637 14.092 -3.054 1.00 55.53 108 ARG A C 1
ATOM 845 O O . ARG A 1 108 ? 4.998 15.143 -3.012 1.00 55.53 108 ARG A O 1
ATOM 852 N N . LYS A 1 109 ? 6.751 13.986 -3.781 1.00 58.84 109 LYS A N 1
ATOM 853 C CA . LYS A 1 109 ? 6.980 14.911 -4.899 1.00 58.84 109 LYS A CA 1
ATOM 854 C C . LYS A 1 109 ? 6.045 14.481 -6.026 1.00 58.84 109 LYS A C 1
ATOM 856 O O . LYS A 1 109 ? 6.193 13.400 -6.586 1.00 58.84 109 LYS A O 1
ATOM 861 N N . LYS A 1 110 ? 5.020 15.285 -6.319 1.00 59.78 110 LYS A N 1
ATOM 862 C CA . LYS A 1 110 ? 4.183 15.048 -7.500 1.00 59.78 110 LYS A CA 1
ATOM 863 C C . LYS A 1 110 ? 5.062 15.263 -8.730 1.00 59.78 110 LYS A C 1
ATOM 865 O O . LYS A 1 110 ? 5.377 16.407 -9.044 1.00 59.78 110 LYS A O 1
ATOM 870 N N . ASN A 1 111 ? 5.473 14.177 -9.378 1.00 66.88 111 ASN A N 1
ATOM 871 C CA . ASN A 1 111 ? 6.174 14.251 -10.653 1.00 66.88 111 ASN A CA 1
ATOM 872 C C . ASN A 1 111 ? 5.255 14.930 -11.666 1.00 66.88 111 ASN A C 1
ATOM 874 O O . ASN A 1 111 ? 4.089 14.551 -11.812 1.00 66.88 111 ASN A O 1
ATOM 878 N N . THR A 1 112 ? 5.765 15.956 -12.335 1.00 77.88 112 THR A N 1
ATOM 879 C CA . THR A 1 112 ? 5.056 16.558 -13.458 1.00 77.88 112 THR A CA 1
ATOM 880 C C . THR A 1 112 ? 5.017 15.559 -14.623 1.00 77.88 112 THR A C 1
ATOM 882 O O . THR A 1 112 ? 5.854 14.652 -14.686 1.00 77.88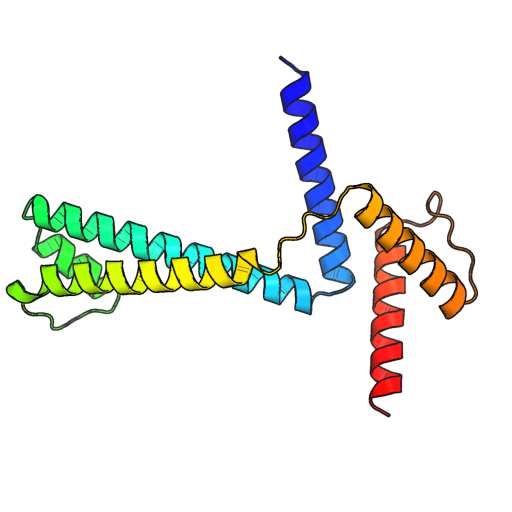 112 THR A O 1
ATOM 885 N N . PRO A 1 113 ? 4.070 15.683 -15.569 1.00 78.44 113 PRO A N 1
ATOM 886 C CA . PRO A 1 113 ? 4.046 14.827 -16.756 1.00 78.44 113 PRO A CA 1
ATOM 887 C C . PRO A 1 113 ? 5.375 14.822 -17.527 1.00 78.44 113 PRO A C 1
ATOM 889 O O . PRO A 1 113 ? 5.763 13.795 -18.083 1.00 78.44 113 PRO A O 1
ATOM 892 N N . ASP A 1 114 ? 6.097 15.943 -17.519 1.00 82.00 114 ASP A N 1
ATOM 893 C CA . ASP A 1 114 ? 7.401 16.058 -18.171 1.00 82.00 114 ASP A CA 1
ATOM 894 C C . ASP A 1 114 ? 8.505 15.315 -17.409 1.00 82.00 114 ASP A C 1
ATOM 896 O O . ASP A 1 114 ? 9.353 14.685 -18.040 1.00 82.00 114 ASP A O 1
ATOM 900 N N . ASP A 1 115 ? 8.451 15.273 -16.074 1.00 81.44 115 ASP A N 1
ATOM 901 C CA . ASP A 1 115 ? 9.372 14.454 -15.272 1.00 81.44 115 ASP A CA 1
ATOM 902 C C . ASP A 1 115 ? 9.212 12.960 -15.587 1.00 81.44 115 ASP A C 1
ATOM 904 O O . ASP A 1 115 ? 10.195 12.219 -15.664 1.00 81.44 115 ASP A O 1
ATOM 908 N N . VAL A 1 116 ? 7.968 12.518 -15.801 1.00 78.44 116 VAL A N 1
ATOM 909 C CA . VAL A 1 116 ? 7.657 11.131 -16.172 1.00 78.44 116 VAL A CA 1
ATOM 910 C C . VAL A 1 116 ? 8.235 10.810 -17.549 1.00 78.44 116 VAL A C 1
ATOM 912 O O . VAL A 1 116 ? 8.947 9.817 -17.692 1.00 78.44 116 VAL A O 1
ATOM 915 N N . ARG A 1 117 ? 8.006 11.674 -18.547 1.00 82.56 117 ARG A N 1
ATOM 916 C CA . ARG A 1 117 ? 8.571 11.510 -19.900 1.00 82.56 117 ARG A CA 1
ATOM 917 C C . ARG A 1 117 ? 10.096 11.462 -19.874 1.00 82.56 117 ARG A C 1
ATOM 919 O O . ARG A 1 117 ? 10.683 10.514 -20.381 1.00 82.56 117 ARG A O 1
ATOM 926 N N . ALA A 1 118 ? 10.731 12.412 -19.190 1.00 85.12 118 ALA A N 1
ATOM 927 C CA . ALA A 1 118 ? 12.184 12.473 -19.070 1.00 85.12 118 ALA A CA 1
ATOM 928 C C . ALA A 1 118 ? 12.782 11.261 -18.331 1.00 85.12 118 ALA A C 1
ATOM 930 O O . ALA A 1 118 ? 13.953 10.926 -18.520 1.00 85.12 118 ALA A O 1
ATOM 931 N N . SER A 1 119 ? 12.017 10.608 -17.451 1.00 84.50 119 SER A N 1
ATOM 932 C CA . SER A 1 119 ? 12.424 9.340 -16.838 1.00 84.50 119 SER A CA 1
ATOM 933 C C . SER A 1 119 ? 12.452 8.208 -17.864 1.00 84.50 119 SER A C 1
ATOM 935 O O . SER A 1 119 ? 13.448 7.489 -17.936 1.00 84.50 119 SER A O 1
ATOM 937 N N . PHE A 1 120 ? 11.403 8.078 -18.680 1.00 84.00 120 PHE A N 1
ATOM 938 C CA . PHE A 1 120 ? 11.334 7.052 -19.723 1.00 84.00 120 PHE A CA 1
ATOM 939 C C . PHE A 1 120 ? 12.357 7.283 -20.835 1.00 84.00 120 PHE A C 1
ATOM 941 O O . PHE A 1 120 ? 13.037 6.341 -21.224 1.00 84.00 120 PHE A O 1
ATOM 948 N N . ASP A 1 121 ? 12.561 8.521 -21.287 1.00 87.94 121 ASP A N 1
ATOM 949 C CA . ASP A 1 121 ? 13.565 8.825 -22.316 1.00 87.94 121 ASP A CA 1
ATOM 950 C C . ASP A 1 121 ? 14.980 8.436 -21.862 1.00 87.94 121 ASP A C 1
ATOM 952 O O . ASP A 1 121 ? 15.766 7.882 -22.636 1.00 87.94 121 ASP A O 1
ATOM 956 N N . ARG A 1 122 ? 15.299 8.665 -20.580 1.00 89.25 122 ARG A N 1
ATOM 957 C CA . ARG A 1 122 ? 16.567 8.223 -19.983 1.00 89.25 122 ARG A CA 1
ATOM 958 C C . ARG A 1 122 ? 16.682 6.704 -19.926 1.00 89.25 122 ARG A C 1
ATOM 960 O O . ARG A 1 122 ? 17.753 6.179 -20.221 1.00 89.25 122 ARG A O 1
ATOM 967 N N . GLU A 1 123 ? 15.610 6.007 -19.560 1.00 89.19 123 GLU A N 1
ATOM 968 C CA . GLU A 1 123 ? 15.574 4.541 -19.524 1.00 89.19 123 GLU A CA 1
ATOM 969 C C . GLU A 1 123 ? 15.761 3.939 -20.926 1.00 89.19 123 GLU A C 1
ATOM 971 O O . GLU A 1 123 ? 16.588 3.046 -21.114 1.00 89.19 123 GLU A O 1
ATOM 976 N N . ILE A 1 124 ? 15.091 4.497 -21.938 1.00 89.56 124 ILE A N 1
ATOM 977 C CA . ILE A 1 124 ? 15.233 4.080 -23.337 1.00 89.56 124 ILE A CA 1
ATOM 978 C C . ILE A 1 124 ? 16.671 4.316 -23.815 1.00 89.56 124 ILE A C 1
ATOM 980 O O . ILE A 1 124 ? 17.293 3.403 -24.359 1.00 89.56 124 ILE A O 1
ATOM 984 N N . ALA A 1 125 ? 17.241 5.502 -23.579 1.00 89.94 125 ALA A N 1
ATOM 985 C CA . ALA A 1 125 ? 18.628 5.807 -23.939 1.00 89.94 125 ALA A CA 1
ATOM 986 C C . ALA A 1 125 ? 19.634 4.861 -23.262 1.00 89.94 125 ALA A C 1
ATOM 988 O O . ALA A 1 125 ? 20.602 4.412 -23.890 1.00 89.94 125 ALA A O 1
ATOM 989 N N . PHE A 1 126 ? 19.382 4.518 -21.997 1.00 91.12 126 PHE A N 1
ATOM 990 C CA . PHE A 1 126 ? 20.171 3.540 -21.261 1.00 91.12 126 PHE A CA 1
ATOM 991 C C . PHE A 1 126 ? 20.115 2.160 -21.925 1.00 91.12 126 PHE A C 1
ATOM 993 O O . PHE A 1 126 ? 21.166 1.587 -22.213 1.00 91.12 126 PHE A O 1
ATOM 1000 N N . LEU A 1 127 ? 18.922 1.646 -22.232 1.00 90.94 127 LEU A N 1
ATOM 1001 C CA . LEU A 1 127 ? 18.769 0.340 -22.875 1.00 90.94 127 LEU A CA 1
ATOM 1002 C C . LEU A 1 127 ? 19.368 0.293 -24.277 1.00 90.94 127 LEU A C 1
ATOM 1004 O O . LEU A 1 127 ? 20.022 -0.695 -24.619 1.00 90.94 127 LEU A O 1
ATOM 1008 N N . MET A 1 128 ? 19.194 1.357 -25.066 1.00 90.19 128 MET A N 1
ATOM 1009 C CA . MET A 1 128 ? 19.807 1.456 -26.390 1.00 90.19 128 MET A CA 1
ATOM 1010 C C . MET A 1 128 ? 21.329 1.326 -26.302 1.00 90.19 128 MET A C 1
ATOM 1012 O O . MET A 1 128 ? 21.949 0.621 -27.098 1.00 90.19 128 MET A O 1
ATOM 1016 N N . THR A 1 129 ? 21.930 1.943 -25.283 1.00 90.12 129 THR A N 1
ATOM 1017 C CA . THR A 1 129 ? 23.369 1.854 -25.015 1.00 90.12 129 THR A CA 1
ATOM 1018 C C . THR A 1 129 ? 23.771 0.473 -24.487 1.00 90.12 129 THR A C 1
ATOM 1020 O O . THR A 1 129 ? 24.762 -0.092 -24.952 1.00 90.12 129 THR A O 1
ATOM 1023 N N . TYR A 1 130 ? 23.004 -0.095 -23.548 1.00 91.44 130 TYR A N 1
ATOM 1024 C CA . TYR A 1 130 ? 23.285 -1.388 -22.912 1.00 91.44 130 TYR A CA 1
ATOM 1025 C C . TYR A 1 130 ? 23.265 -2.540 -23.924 1.00 91.44 130 TYR A C 1
ATOM 1027 O O . TYR A 1 130 ? 24.219 -3.314 -24.006 1.00 91.44 130 TYR A O 1
ATOM 1035 N N . PHE A 1 131 ? 22.212 -2.615 -24.742 1.00 90.44 131 PHE A N 1
ATOM 1036 C CA . PHE A 1 131 ? 22.042 -3.653 -25.761 1.00 90.44 131 PHE A CA 1
ATOM 1037 C C . PHE A 1 131 ? 22.672 -3.303 -27.114 1.00 90.44 131 PHE A C 1
ATOM 1039 O O . PHE A 1 131 ? 22.693 -4.152 -28.004 1.00 90.44 131 PHE A O 1
ATOM 1046 N N . LYS A 1 132 ? 23.201 -2.081 -27.279 1.00 90.56 132 LYS A N 1
ATOM 1047 C CA . LYS A 1 132 ? 23.741 -1.557 -28.549 1.00 90.56 132 LYS A CA 1
ATOM 1048 C C . LYS A 1 132 ? 22.736 -1.681 -29.700 1.00 90.56 132 LYS A C 1
ATOM 1050 O O . LYS A 1 132 ? 23.076 -2.116 -30.799 1.00 90.56 132 LYS A O 1
ATOM 1055 N N . MET A 1 133 ? 21.489 -1.317 -29.425 1.00 88.56 133 MET A N 1
ATOM 1056 C CA . MET A 1 133 ? 20.356 -1.453 -30.338 1.00 88.56 133 MET A CA 1
ATOM 1057 C C . MET A 1 133 ? 19.563 -0.150 -30.372 1.00 88.56 133 MET A C 1
ATOM 1059 O O . MET A 1 133 ? 19.398 0.492 -29.342 1.00 88.56 133 MET A O 1
ATOM 1063 N N . ASN A 1 134 ? 19.029 0.222 -31.534 1.00 86.88 134 ASN A N 1
ATOM 1064 C CA . ASN A 1 134 ? 18.104 1.349 -31.627 1.00 86.88 134 ASN A CA 1
ATOM 1065 C C . ASN A 1 134 ? 16.686 0.890 -31.272 1.00 86.88 134 ASN A C 1
ATOM 1067 O O . ASN A 1 134 ? 16.189 -0.080 -31.843 1.00 86.88 134 ASN A O 1
ATOM 1071 N N . ILE A 1 135 ? 16.040 1.600 -30.349 1.00 86.94 135 ILE A N 1
ATOM 1072 C CA . ILE A 1 135 ? 14.654 1.357 -29.943 1.00 86.94 135 ILE A CA 1
ATOM 1073 C C . ILE A 1 135 ? 13.773 2.406 -30.619 1.00 86.94 135 ILE A C 1
ATOM 1075 O O . ILE A 1 135 ? 13.876 3.593 -30.320 1.00 86.94 135 ILE A O 1
ATOM 1079 N N . ASP A 1 136 ? 12.901 1.961 -31.523 1.00 86.88 136 ASP A N 1
ATOM 1080 C CA . ASP A 1 136 ? 11.831 2.797 -32.070 1.00 86.88 136 ASP A CA 1
ATOM 1081 C C . ASP A 1 136 ? 10.535 2.531 -31.296 1.00 86.88 136 ASP A C 1
ATOM 1083 O O . ASP A 1 136 ? 9.951 1.446 -31.377 1.00 86.88 136 ASP A O 1
ATOM 1087 N N . THR A 1 137 ? 10.076 3.533 -30.548 1.00 79.12 137 THR A N 1
ATOM 1088 C CA . THR A 1 137 ? 8.873 3.462 -29.705 1.00 79.12 137 THR A CA 1
ATOM 1089 C C . THR A 1 137 ? 7.575 3.323 -30.499 1.00 79.12 137 THR A C 1
ATOM 1091 O O . THR A 1 137 ? 6.549 2.971 -29.923 1.00 79.12 137 THR A O 1
ATOM 1094 N N . ARG A 1 138 ? 7.592 3.567 -31.817 1.00 83.81 138 ARG A N 1
ATOM 1095 C CA . ARG A 1 138 ? 6.435 3.351 -32.701 1.00 83.81 138 ARG A CA 1
ATOM 1096 C C . ARG A 1 138 ? 6.316 1.906 -33.175 1.00 83.81 138 ARG A C 1
ATOM 1098 O O . ARG A 1 138 ? 5.240 1.500 -33.605 1.00 83.81 138 ARG A O 1
ATOM 1105 N N . ILE A 1 139 ? 7.416 1.157 -33.131 1.00 85.75 139 ILE A N 1
ATOM 1106 C CA . ILE A 1 139 ? 7.509 -0.213 -33.650 1.00 85.75 139 ILE A CA 1
ATOM 1107 C C . ILE A 1 139 ? 7.528 -1.221 -32.498 1.00 85.75 139 ILE A C 1
ATOM 1109 O O . ILE A 1 139 ? 6.884 -2.267 -32.573 1.00 85.75 139 ILE A O 1
ATOM 1113 N N . ILE A 1 140 ? 8.262 -0.923 -31.424 1.00 85.00 140 ILE A N 1
ATOM 1114 C CA . ILE A 1 140 ? 8.402 -1.828 -30.284 1.00 85.00 140 ILE A CA 1
ATOM 1115 C C . ILE A 1 140 ? 7.157 -1.759 -29.400 1.00 85.00 140 ILE A C 1
ATOM 1117 O O . ILE A 1 140 ? 6.741 -0.697 -28.946 1.00 85.00 140 ILE A O 1
ATOM 1121 N N . THR A 1 141 ? 6.579 -2.926 -29.118 1.00 86.38 141 THR A N 1
ATOM 1122 C CA . THR A 1 141 ? 5.439 -3.037 -28.204 1.00 86.38 141 THR A CA 1
ATOM 1123 C C . THR A 1 141 ? 5.873 -2.840 -26.751 1.00 86.38 141 THR A C 1
ATOM 1125 O O . THR A 1 141 ? 6.969 -3.244 -26.353 1.00 86.38 141 THR A O 1
ATOM 1128 N N . ALA A 1 142 ? 4.981 -2.286 -25.924 1.00 82.69 142 ALA A N 1
ATOM 1129 C CA . ALA A 1 142 ? 5.248 -2.040 -24.504 1.00 82.69 142 ALA A CA 1
ATOM 1130 C C . ALA A 1 142 ? 5.680 -3.309 -23.743 1.00 82.69 142 ALA A C 1
ATOM 1132 O O . ALA A 1 142 ? 6.559 -3.244 -22.889 1.00 82.69 142 ALA A O 1
ATOM 1133 N N . GLY A 1 143 ? 5.118 -4.473 -24.089 1.00 85.38 143 GLY A N 1
ATOM 1134 C CA . GLY A 1 143 ? 5.484 -5.750 -23.469 1.00 85.38 143 GLY A CA 1
ATOM 1135 C C . GLY A 1 143 ? 6.893 -6.229 -23.834 1.00 85.38 143 GLY A C 1
ATOM 1136 O O . GLY A 1 143 ? 7.615 -6.732 -22.975 1.00 85.38 143 GLY A O 1
ATOM 1137 N N . VAL A 1 144 ? 7.322 -6.052 -25.089 1.00 86.69 144 VAL A N 1
ATOM 1138 C CA . VAL A 1 144 ? 8.701 -6.377 -25.498 1.00 86.69 144 VAL A CA 1
ATOM 1139 C C . VAL A 1 144 ? 9.685 -5.441 -24.803 1.00 86.69 144 VAL A C 1
ATOM 1141 O O . VAL A 1 144 ? 10.676 -5.908 -24.246 1.00 86.69 144 VAL A O 1
ATOM 1144 N N . TYR A 1 145 ? 9.372 -4.145 -24.761 1.00 89.75 145 TYR A N 1
ATOM 1145 C CA . TYR A 1 145 ? 10.178 -3.156 -24.050 1.00 89.75 145 TYR A CA 1
ATOM 1146 C C . TYR A 1 145 ? 10.315 -3.491 -22.553 1.00 89.75 145 TYR A C 1
ATOM 1148 O O . TYR A 1 145 ? 11.432 -3.578 -22.050 1.00 89.75 145 TYR A O 1
ATOM 1156 N N . ALA A 1 146 ? 9.210 -3.793 -21.861 1.00 89.06 146 ALA A N 1
ATOM 1157 C CA . ALA A 1 146 ? 9.218 -4.188 -20.448 1.00 89.06 146 ALA A CA 1
ATOM 1158 C C . ALA A 1 146 ? 10.137 -5.388 -20.173 1.00 89.06 146 ALA A C 1
ATOM 1160 O O . ALA A 1 146 ? 10.913 -5.391 -19.218 1.00 89.06 146 ALA A O 1
ATOM 1161 N N . ASN A 1 147 ? 10.098 -6.396 -21.046 1.00 90.00 147 ASN A N 1
ATOM 1162 C CA . ASN A 1 147 ? 10.968 -7.561 -20.926 1.00 90.00 147 ASN A CA 1
ATOM 1163 C C . ASN A 1 147 ? 12.449 -7.212 -21.129 1.00 90.00 147 ASN A C 1
ATOM 1165 O O . ASN A 1 147 ? 13.294 -7.748 -20.414 1.00 90.00 147 ASN A O 1
ATOM 1169 N N . MET A 1 148 ? 12.777 -6.308 -22.058 1.00 90.25 148 MET A N 1
ATOM 1170 C CA . MET A 1 148 ? 14.156 -5.839 -22.249 1.00 90.25 148 MET A CA 1
ATOM 1171 C C . MET A 1 148 ? 14.685 -5.127 -21.001 1.00 90.25 148 MET A C 1
ATOM 1173 O O . MET A 1 148 ? 15.812 -5.390 -20.579 1.00 90.25 148 MET A O 1
ATOM 1177 N N . VAL A 1 149 ? 13.866 -4.270 -20.383 1.00 90.44 149 VAL A N 1
ATOM 1178 C CA . VAL A 1 149 ? 14.221 -3.578 -19.133 1.00 90.44 149 VAL A CA 1
ATOM 1179 C C . VAL A 1 149 ? 14.460 -4.590 -18.014 1.00 90.44 149 VAL A C 1
ATOM 1181 O O . VAL A 1 149 ? 15.500 -4.548 -17.357 1.00 90.44 149 VAL A O 1
ATOM 1184 N N . HIS A 1 150 ? 13.540 -5.541 -17.834 1.00 90.06 150 HIS A N 1
ATOM 1185 C CA . HIS A 1 150 ? 13.663 -6.580 -16.813 1.00 90.06 150 HIS A CA 1
ATOM 1186 C C . HIS A 1 150 ? 14.933 -7.426 -16.992 1.00 90.06 150 HIS A C 1
ATOM 1188 O O . HIS A 1 150 ? 15.662 -7.682 -16.033 1.00 90.06 150 HIS A O 1
ATOM 1194 N N . GLN A 1 151 ? 15.240 -7.835 -18.226 1.00 90.00 151 GLN A N 1
ATOM 1195 C CA . GLN A 1 151 ? 16.450 -8.601 -18.527 1.00 90.00 151 GLN A CA 1
ATOM 1196 C C . GLN A 1 151 ? 17.722 -7.816 -18.196 1.00 90.00 151 GLN A C 1
ATOM 1198 O O . GLN A 1 151 ? 18.620 -8.365 -17.552 1.00 90.00 151 GLN A O 1
ATOM 1203 N N . ALA A 1 152 ? 17.788 -6.538 -18.580 1.00 90.75 152 ALA A N 1
ATOM 1204 C CA . ALA A 1 152 ? 18.921 -5.679 -18.250 1.00 90.75 152 ALA A CA 1
ATOM 1205 C C . ALA A 1 152 ? 19.113 -5.558 -16.728 1.00 90.75 152 ALA A C 1
ATOM 1207 O O . ALA A 1 152 ? 20.226 -5.747 -16.237 1.00 90.75 152 ALA A O 1
ATOM 1208 N N . ASP A 1 153 ? 18.037 -5.322 -15.971 1.00 88.94 153 ASP A N 1
ATOM 1209 C CA . ASP A 1 153 ? 18.081 -5.231 -14.506 1.00 88.94 153 ASP A CA 1
ATOM 1210 C C . ASP A 1 153 ? 18.608 -6.524 -13.858 1.00 88.94 153 ASP A C 1
ATOM 1212 O O . ASP A 1 153 ? 19.542 -6.491 -13.049 1.00 88.94 153 ASP A O 1
ATOM 1216 N N . VAL A 1 154 ? 18.081 -7.683 -14.263 1.00 88.56 154 VAL A N 1
ATOM 1217 C CA . VAL A 1 154 ? 18.519 -8.992 -13.754 1.00 88.56 154 VAL A CA 1
ATOM 1218 C C . VAL A 1 154 ? 19.998 -9.249 -14.064 1.00 88.56 154 VAL A C 1
ATOM 1220 O O . VAL A 1 154 ? 20.737 -9.732 -13.200 1.00 88.56 154 VAL A O 1
ATOM 1223 N N . GLU A 1 155 ? 20.463 -8.932 -15.273 1.00 90.75 155 GLU A N 1
ATOM 1224 C CA . GLU A 1 155 ? 21.869 -9.100 -15.653 1.00 90.75 155 GLU A CA 1
ATOM 1225 C C . GLU A 1 155 ? 22.811 -8.185 -14.868 1.00 90.75 155 GLU A C 1
ATOM 1227 O O . GLU A 1 155 ? 23.865 -8.638 -14.411 1.00 90.75 155 GLU A O 1
ATOM 1232 N N . ILE A 1 156 ? 22.441 -6.915 -14.693 1.00 89.50 156 ILE A N 1
ATOM 1233 C CA . ILE A 1 156 ? 23.221 -5.939 -13.925 1.00 89.50 156 ILE A CA 1
ATOM 1234 C C . ILE A 1 156 ? 23.333 -6.397 -12.474 1.00 89.50 156 ILE A C 1
ATOM 1236 O O . ILE A 1 156 ? 24.440 -6.462 -11.936 1.00 89.50 156 ILE A O 1
ATOM 1240 N N . LYS A 1 157 ? 22.215 -6.806 -11.862 1.00 87.50 157 LYS A N 1
ATOM 1241 C CA . LYS A 1 157 ? 22.206 -7.359 -10.503 1.00 87.50 157 LYS A CA 1
ATOM 1242 C C . LYS A 1 157 ? 23.121 -8.573 -10.397 1.00 87.50 157 LYS A C 1
ATOM 1244 O O . LYS A 1 157 ? 23.940 -8.624 -9.485 1.00 87.50 157 LYS A O 1
ATOM 1249 N N . ARG A 1 158 ? 23.071 -9.518 -11.342 1.00 88.69 158 ARG A N 1
ATOM 1250 C CA . ARG A 1 158 ? 23.976 -10.685 -11.341 1.00 88.69 158 ARG A CA 1
ATOM 1251 C C . ARG A 1 158 ? 25.454 -10.303 -11.436 1.00 88.69 158 ARG A C 1
ATOM 1253 O O . ARG A 1 158 ? 26.272 -10.958 -10.801 1.00 88.69 158 ARG A O 1
ATOM 1260 N N . LYS A 1 159 ? 25.802 -9.279 -12.220 1.00 87.06 159 LYS A N 1
ATOM 1261 C CA . LYS A 1 159 ? 27.187 -8.789 -12.345 1.00 87.06 159 LYS A CA 1
ATOM 1262 C C . LYS A 1 159 ? 27.673 -8.076 -11.083 1.00 87.06 159 LYS A C 1
ATOM 1264 O O . LYS A 1 159 ? 28.855 -8.156 -10.793 1.00 87.06 159 LYS A O 1
ATOM 1269 N N . LEU A 1 160 ? 26.780 -7.416 -10.346 1.00 83.00 160 LEU A N 1
ATOM 1270 C CA . LEU A 1 160 ? 27.109 -6.715 -9.101 1.00 83.00 160 LEU A CA 1
ATOM 1271 C C . LEU A 1 160 ? 27.341 -7.666 -7.912 1.00 83.00 160 LEU A C 1
ATOM 1273 O O . LEU A 1 160 ? 28.055 -7.317 -6.982 1.00 83.00 160 LEU A O 1
ATOM 1277 N N . HIS A 1 161 ? 26.729 -8.854 -7.935 1.00 73.19 161 HIS A N 1
ATOM 1278 C CA . HIS A 1 161 ? 26.878 -9.882 -6.893 1.00 73.19 161 HIS A CA 1
ATOM 1279 C C . HIS A 1 161 ? 28.016 -10.887 -7.178 1.00 73.19 161 HIS A C 1
ATOM 1281 O O . HIS A 1 161 ? 28.129 -11.890 -6.473 1.00 73.19 161 HIS A O 1
ATOM 1287 N N . ARG A 1 162 ? 28.819 -10.656 -8.224 1.00 52.88 162 ARG A N 1
ATOM 1288 C CA . ARG A 1 162 ? 30.065 -11.384 -8.505 1.00 52.88 162 ARG A CA 1
ATOM 1289 C C . ARG A 1 162 ? 31.255 -10.577 -8.015 1.00 52.88 162 ARG A C 1
ATOM 1291 O O . ARG A 1 162 ? 32.206 -11.228 -7.537 1.00 52.88 162 ARG A O 1
#

Radius of gyration: 24.48 Å; chains: 1; bounding box: 58×30×66 Å

Organism: NCBI:txid310297

pLDDT: mean 84.68, std 9.31, range [48.12, 93.81]

Sequence (162 aa):
MEEGDNNSMLENVASELIYQYQSIVNPSGIESAILEKEEKIKIKYRITIAKILKALISINAVDDVVGLLSEMGITGIEREKIPSRIDRMIAEAEYMRKRIEDTSSADRKKNTPDDVRASFDREIAFLMTYFKMNIDTRIITAGVYANMVHQADVEIKRKLHR